Protein AF-A0A3L6L5S4-F1 (afdb_monomer)

Foldseek 3Di:
DVVVVVVVCVCQDDPPRPNVVVVVVCQQQDWFAQLDPHRPDTDGNVVDPDPVSVVRRVVVVVVVVVVVVVVVVVVVVVVVVVVVPPPDQDDQVNQQVADDPRLDQQWDFDPPDPDTGIGGHNPDDDDPDPDDDDDDDDDDDDDPPPDPPPPDPPPPPPPPPDD

Secondary structure (DSSP, 8-state):
-HHHHHHHHHHH-STT-HHHHHHHHHHHH-EESSSSSSTT--EEGGG---HHHHHHHHHHHHHHHHHHHHHHHHHHHHHHHHHHTSPPPPPHHHHHT--GGG--SSEEEE-SSSS-EEEE-TT-----------------------------S--SS-SSS--

InterPro domains:
  IPR027446 Variant surface glycoprotein C-terminal domain superfamily [SSF118251] (57-150)

Structure (mmCIF, N/CA/C/O backbone):
data_AF-A0A3L6L5S4-F1
#
_entry.id   AF-A0A3L6L5S4-F1
#
loop_
_atom_site.group_PDB
_atom_site.id
_atom_site.type_symbol
_atom_site.label_atom_id
_atom_site.label_alt_id
_atom_site.label_comp_id
_atom_site.label_asym_id
_atom_site.label_entity_id
_atom_site.label_seq_id
_atom_site.pdbx_PDB_ins_code
_atom_site.Cartn_x
_atom_site.Cartn_y
_atom_site.Cartn_z
_atom_site.occupancy
_atom_site.B_iso_or_equiv
_atom_site.auth_seq_id
_atom_site.auth_comp_id
_atom_site.auth_asym_id
_atom_site.auth_atom_id
_atom_site.pdbx_PDB_model_num
ATOM 1 N N . MET A 1 1 ? -7.993 -31.761 6.638 1.00 56.59 1 MET A N 1
ATOM 2 C CA . MET A 1 1 ? -8.719 -30.529 6.247 1.00 56.59 1 MET A CA 1
ATOM 3 C C . MET A 1 1 ? -9.655 -29.967 7.320 1.00 56.59 1 MET A C 1
ATOM 5 O O . MET A 1 1 ? -9.346 -28.897 7.819 1.00 56.59 1 MET A O 1
ATOM 9 N N . LYS A 1 2 ? -10.777 -30.606 7.708 1.00 62.16 2 LYS A N 1
ATOM 10 C CA . LYS A 1 2 ? -11.660 -30.028 8.760 1.00 62.16 2 LYS A CA 1
ATOM 11 C C . LYS A 1 2 ? -10.986 -29.948 10.139 1.00 62.16 2 LYS A C 1
ATOM 13 O O . LYS A 1 2 ? -11.218 -28.997 10.873 1.00 62.16 2 LYS A O 1
ATOM 18 N N . GLU A 1 3 ? -10.148 -30.931 10.452 1.00 68.25 3 GLU A N 1
ATOM 19 C CA . GLU A 1 3 ? -9.409 -31.019 11.718 1.00 68.25 3 GLU A CA 1
ATOM 20 C C . GLU A 1 3 ? -8.293 -29.964 11.804 1.00 68.25 3 GLU A C 1
ATOM 22 O O . GLU A 1 3 ? -8.232 -29.203 12.760 1.00 68.25 3 GLU A O 1
ATOM 27 N N . GLU A 1 4 ? -7.515 -29.803 10.729 1.00 75.88 4 GLU A N 1
ATOM 28 C CA . GLU A 1 4 ? -6.445 -28.794 10.632 1.00 75.88 4 GLU A CA 1
ATOM 29 C C . GLU A 1 4 ? -6.976 -27.356 10.734 1.00 75.88 4 GLU A C 1
ATOM 31 O O . GLU A 1 4 ? -6.389 -26.520 11.416 1.00 75.88 4 GLU A O 1
ATOM 36 N N . ALA A 1 5 ? -8.116 -27.057 10.099 1.00 77.00 5 ALA A N 1
ATOM 37 C CA . ALA A 1 5 ? -8.740 -25.739 10.209 1.00 77.00 5 ALA A CA 1
ATOM 38 C C . ALA A 1 5 ? -9.198 -25.442 11.648 1.00 77.00 5 ALA A C 1
ATOM 40 O O . ALA A 1 5 ? -9.046 -24.319 12.126 1.00 77.00 5 ALA A O 1
ATOM 41 N N . ALA A 1 6 ? -9.734 -26.444 12.353 1.00 79.81 6 ALA A N 1
ATOM 42 C CA . ALA A 1 6 ? -10.163 -26.294 13.739 1.00 79.81 6 ALA A CA 1
ATOM 43 C C . ALA A 1 6 ? -8.978 -26.029 14.678 1.00 79.81 6 ALA A C 1
ATOM 45 O O . ALA A 1 6 ? -9.106 -25.228 15.603 1.00 79.81 6 ALA A O 1
ATOM 46 N N . ASP A 1 7 ? -7.827 -26.650 14.430 1.00 78.81 7 ASP A N 1
ATOM 47 C CA . ASP A 1 7 ? -6.627 -26.441 15.241 1.00 78.81 7 ASP A CA 1
ATOM 48 C C . ASP A 1 7 ? -6.000 -25.058 15.019 1.00 78.81 7 ASP A C 1
ATOM 50 O O . ASP A 1 7 ? -5.640 -24.396 15.994 1.00 78.81 7 ASP A O 1
ATOM 54 N N . ILE A 1 8 ? -5.994 -24.550 13.781 1.00 78.81 8 ILE A N 1
ATOM 55 C CA . ILE A 1 8 ? -5.575 -23.167 13.480 1.00 78.81 8 ILE A CA 1
ATOM 56 C C . ILE A 1 8 ? -6.510 -22.152 14.156 1.00 78.81 8 ILE A C 1
ATOM 58 O O . ILE A 1 8 ? -6.061 -21.148 14.707 1.00 78.81 8 ILE A O 1
ATOM 62 N N . ILE A 1 9 ? -7.822 -22.404 14.152 1.00 81.00 9 ILE A N 1
ATOM 63 C CA . ILE A 1 9 ? -8.794 -21.511 14.796 1.00 81.00 9 ILE A CA 1
ATOM 64 C C . ILE A 1 9 ? -8.564 -21.462 16.309 1.00 81.00 9 ILE A C 1
ATOM 66 O O . ILE A 1 9 ? -8.530 -20.370 16.873 1.00 81.00 9 ILE A O 1
ATOM 70 N N . LYS A 1 10 ? -8.350 -22.607 16.971 1.00 77.50 10 LYS A N 1
ATOM 71 C CA . LYS A 1 10 ? -8.068 -22.660 18.419 1.00 77.50 10 LYS A CA 1
ATOM 72 C C . LYS A 1 10 ? -6.811 -21.877 18.803 1.00 77.50 10 LYS A C 1
ATOM 74 O O . LYS A 1 10 ? -6.725 -21.381 19.924 1.00 77.50 10 LYS A O 1
ATOM 79 N N . GLU A 1 11 ? -5.847 -21.748 17.891 1.00 77.25 11 GLU A N 1
ATOM 80 C CA . GLU A 1 11 ? -4.615 -20.989 18.112 1.00 77.25 11 GLU A CA 1
ATOM 81 C C . GLU A 1 11 ? -4.846 -19.469 18.193 1.00 77.25 11 GLU A C 1
ATOM 83 O O . GLU A 1 11 ? -4.068 -18.773 18.846 1.00 77.25 11 GLU A O 1
ATOM 88 N N . PHE A 1 12 ? -5.918 -18.949 17.592 1.00 79.31 12 PHE A N 1
ATOM 89 C CA . PHE A 1 12 ? -6.186 -17.506 17.517 1.00 79.31 12 PHE A CA 1
ATOM 90 C C . PHE A 1 12 ? -7.511 -17.073 18.152 1.00 79.31 12 PHE A C 1
ATOM 92 O O . PHE A 1 12 ? -7.661 -15.903 18.496 1.00 79.31 12 PHE A O 1
ATOM 99 N N . VAL A 1 13 ? -8.475 -17.978 18.318 1.00 77.56 13 VAL A N 1
ATOM 100 C CA . VAL A 1 13 ? -9.842 -17.655 18.739 1.00 77.56 13 VAL A CA 1
ATOM 101 C C . VAL A 1 13 ? -10.107 -18.199 20.142 1.00 77.56 13 VAL A C 1
ATOM 103 O O . VAL A 1 13 ? -10.014 -19.398 20.390 1.00 77.56 13 VAL A O 1
ATOM 106 N N . GLY A 1 14 ? -10.452 -17.294 21.059 1.00 67.88 14 GLY A N 1
ATOM 107 C CA . GLY 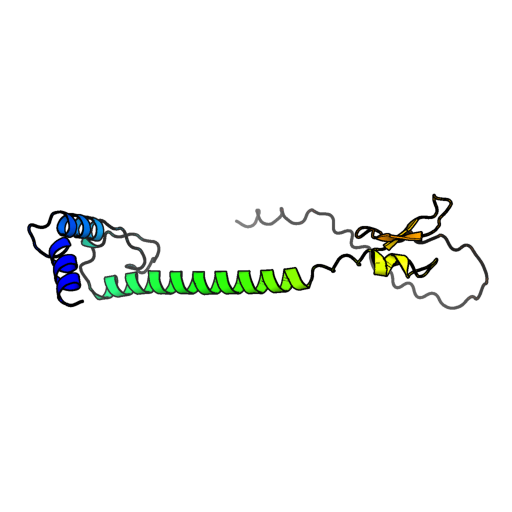A 1 14 ? -10.738 -17.569 22.469 1.00 67.88 14 GLY A CA 1
ATOM 108 C C . GLY A 1 14 ? -10.184 -16.454 23.356 1.00 67.88 14 GLY A C 1
ATOM 109 O O . GLY A 1 14 ? -9.043 -16.035 23.174 1.00 67.88 14 GLY A O 1
ATOM 110 N N . SER A 1 15 ? -10.975 -15.958 24.312 1.00 58.41 15 SER A N 1
ATOM 111 C CA . SER A 1 15 ? -10.590 -14.835 25.189 1.00 58.41 15 SER A CA 1
ATOM 112 C C . SER A 1 15 ? -9.362 -15.125 26.061 1.00 58.41 15 SER A C 1
ATOM 114 O O . SER A 1 15 ? -8.699 -14.194 26.506 1.00 58.41 15 SER A O 1
ATOM 116 N N . GLU A 1 16 ? -9.042 -16.402 26.276 1.00 67.19 16 GLU A N 1
ATOM 117 C CA . GLU A 1 16 ? -7.884 -16.851 27.056 1.00 67.19 16 GLU A CA 1
ATOM 118 C C . GLU A 1 16 ? -6.649 -17.169 26.196 1.00 67.19 16 GLU A C 1
ATOM 120 O O . GLU A 1 16 ? -5.577 -17.429 26.742 1.00 67.19 16 GLU A O 1
ATOM 125 N N . ASN A 1 17 ? -6.748 -17.136 24.857 1.00 79.69 17 ASN A N 1
ATOM 126 C CA . ASN A 1 17 ? -5.603 -17.452 24.007 1.00 79.69 17 ASN A CA 1
ATOM 127 C C . ASN A 1 17 ? -4.659 -16.235 23.875 1.00 79.69 17 ASN A C 1
ATOM 129 O O . ASN A 1 17 ? -5.038 -15.204 23.299 1.00 79.69 17 ASN A O 1
ATOM 133 N N . PRO A 1 18 ? -3.398 -16.339 24.336 1.00 81.38 18 PRO A N 1
ATOM 134 C CA . PRO A 1 18 ? -2.466 -15.217 24.337 1.00 81.38 18 PRO A CA 1
ATOM 135 C C . PRO A 1 18 ? -2.076 -14.747 22.931 1.00 81.38 18 PRO A C 1
ATOM 137 O O . PRO A 1 18 ? -1.716 -13.582 22.777 1.00 81.38 18 PRO A O 1
ATOM 140 N N . LYS A 1 19 ? -2.128 -15.605 21.902 1.00 85.44 19 LYS A N 1
ATOM 141 C CA . LYS A 1 19 ? -1.798 -15.213 20.520 1.00 85.44 19 LYS A CA 1
ATOM 142 C C . LYS A 1 19 ? -2.905 -14.360 19.910 1.00 85.44 19 LYS A C 1
ATOM 144 O O . LYS A 1 19 ? -2.617 -13.281 19.396 1.00 85.44 19 LYS A O 1
ATOM 149 N N . GLY A 1 20 ? -4.156 -14.800 20.042 1.00 84.44 20 GLY A N 1
ATOM 150 C CA . GLY A 1 20 ? -5.333 -14.048 19.602 1.00 84.44 20 GLY A CA 1
ATOM 151 C C . GLY A 1 20 ? -5.455 -12.693 20.292 1.00 84.44 20 GLY A C 1
ATOM 152 O O . GLY A 1 20 ? -5.590 -11.667 19.629 1.00 84.44 20 GLY A O 1
ATOM 153 N N . SER A 1 21 ? -5.312 -12.677 21.620 1.00 85.38 21 SER A N 1
ATOM 154 C CA . SER A 1 21 ? -5.349 -11.443 22.414 1.00 85.38 21 SER A CA 1
ATOM 155 C C . SER A 1 21 ? -4.246 -10.458 22.001 1.00 85.38 21 SER A C 1
ATOM 157 O O . SER A 1 21 ? -4.535 -9.304 21.690 1.00 85.38 21 SER A O 1
ATOM 159 N N . LYS A 1 22 ? -2.990 -10.914 21.868 1.00 88.94 22 LYS A N 1
ATOM 160 C CA . LYS A 1 22 ? -1.886 -10.065 21.379 1.00 88.94 22 LYS A CA 1
ATOM 161 C C . LYS A 1 22 ? -2.135 -9.525 19.971 1.00 88.94 22 LYS A C 1
ATOM 163 O O . LYS A 1 22 ? -1.861 -8.352 19.713 1.00 88.94 22 LYS A O 1
ATOM 168 N N . ALA A 1 23 ? -2.644 -10.359 19.064 1.00 89.25 23 ALA A N 1
ATOM 169 C CA . ALA A 1 23 ? -2.992 -9.929 17.714 1.00 89.25 23 ALA A CA 1
ATOM 170 C C . ALA A 1 23 ? -4.084 -8.848 17.744 1.00 89.25 23 ALA A C 1
ATOM 172 O O . ALA A 1 23 ? -3.952 -7.827 17.075 1.00 89.25 23 ALA A O 1
ATOM 173 N N . TRP A 1 24 ? -5.112 -9.019 18.578 1.00 89.38 24 TRP A N 1
ATOM 174 C CA . TRP A 1 24 ? -6.182 -8.038 18.741 1.00 89.38 24 TRP A CA 1
ATOM 175 C C . TRP A 1 24 ? -5.696 -6.708 19.327 1.00 89.38 24 TRP A C 1
ATOM 177 O O . TRP A 1 24 ? -6.048 -5.649 18.808 1.00 89.38 24 TRP A O 1
ATOM 187 N N . GLU A 1 25 ? -4.848 -6.733 20.359 1.00 91.69 25 GLU A N 1
ATOM 188 C CA . GLU A 1 25 ? -4.233 -5.512 20.901 1.00 91.69 25 GLU A CA 1
ATOM 189 C C . GLU A 1 25 ? -3.379 -4.790 19.852 1.00 91.69 25 GLU A C 1
ATOM 191 O O . GLU A 1 25 ? -3.441 -3.566 19.732 1.00 91.69 25 GLU A O 1
ATOM 196 N N . THR A 1 26 ? -2.644 -5.548 19.034 1.00 93.81 26 THR A N 1
ATOM 197 C CA . THR A 1 26 ? -1.836 -4.996 17.937 1.00 93.81 26 THR A CA 1
ATOM 198 C C . THR A 1 26 ? -2.719 -4.331 16.882 1.00 93.81 26 THR A C 1
ATOM 200 O O . THR A 1 26 ? -2.434 -3.212 16.456 1.00 93.81 26 THR A O 1
ATOM 203 N N . ILE A 1 27 ? -3.822 -4.980 16.492 1.00 93.25 27 ILE A N 1
ATOM 204 C CA . ILE A 1 27 ? -4.800 -4.414 15.554 1.00 93.25 27 ILE A CA 1
ATOM 205 C C . ILE A 1 27 ? -5.362 -3.112 16.125 1.00 93.25 27 ILE A C 1
ATOM 207 O O . ILE A 1 27 ? -5.286 -2.080 15.472 1.00 93.25 27 ILE A O 1
ATOM 211 N N . LYS A 1 28 ? -5.843 -3.110 17.370 1.00 93.50 28 LYS A N 1
ATOM 212 C CA . LYS A 1 28 ? -6.402 -1.912 18.015 1.00 93.50 28 LYS A CA 1
ATOM 213 C C . LYS A 1 28 ? -5.434 -0.725 18.047 1.00 93.50 28 LYS A C 1
ATOM 215 O O . LYS A 1 28 ? -5.855 0.400 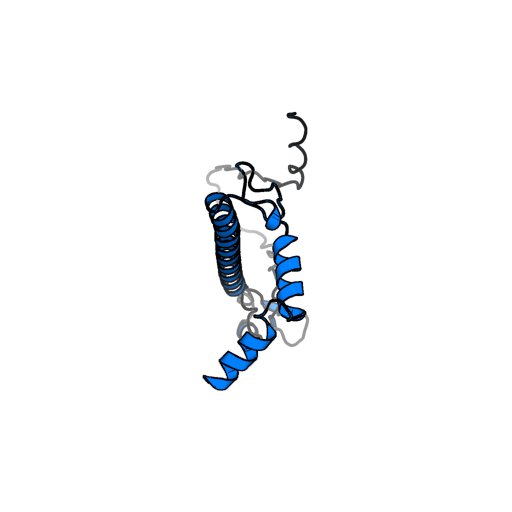17.790 1.00 93.50 28 LYS A O 1
ATOM 220 N N . ALA A 1 29 ? -4.161 -0.974 18.349 1.00 95.88 29 ALA A N 1
ATOM 221 C CA . ALA A 1 29 ? -3.124 0.057 18.422 1.00 95.88 29 ALA A CA 1
ATOM 222 C C . ALA A 1 29 ? -2.571 0.483 17.047 1.00 95.88 29 ALA A C 1
ATOM 224 O O . ALA A 1 29 ? -1.770 1.415 16.961 1.00 95.88 29 ALA A O 1
ATOM 225 N N . THR A 1 30 ? -2.964 -0.192 15.963 1.00 96.31 30 THR A N 1
ATOM 226 C CA . THR A 1 30 ? -2.475 0.127 14.619 1.00 96.31 30 THR A CA 1
ATOM 227 C C . THR A 1 30 ? -3.020 1.477 14.172 1.00 96.31 30 THR A C 1
ATOM 229 O O . THR A 1 30 ? -4.229 1.712 14.182 1.00 96.31 30 THR A O 1
ATOM 232 N N . LYS A 1 31 ? -2.114 2.357 13.742 1.00 96.19 31 LYS A N 1
ATOM 233 C CA . LYS A 1 31 ? -2.448 3.650 13.149 1.00 96.19 31 LYS A CA 1
ATOM 234 C C . LYS A 1 31 ? -2.762 3.482 11.671 1.00 96.19 31 LYS A C 1
ATOM 236 O O . LYS A 1 31 ? -1.952 2.943 10.919 1.00 96.19 31 LYS A O 1
ATOM 241 N N . VAL A 1 32 ? -3.932 3.958 11.265 1.00 95.81 32 VAL A N 1
ATOM 242 C CA . VAL A 1 32 ? -4.419 3.903 9.888 1.00 95.81 32 VAL A CA 1
ATOM 243 C C . VAL A 1 32 ? -4.696 5.297 9.343 1.00 95.81 32 VAL A C 1
ATOM 245 O O . VAL A 1 32 ? -5.039 6.220 10.083 1.00 95.81 32 VAL A O 1
ATOM 248 N N . LYS A 1 33 ? -4.541 5.425 8.028 1.00 96.12 33 LYS A N 1
ATOM 249 C CA . LYS A 1 33 ? -4.835 6.617 7.226 1.00 96.12 33 LYS A CA 1
ATOM 250 C C . LYS A 1 33 ? -6.175 6.475 6.501 1.00 96.12 33 LYS A C 1
ATOM 252 O O . LYS A 1 33 ? -6.766 5.397 6.477 1.00 96.12 33 LYS A O 1
ATOM 257 N N . GLY A 1 34 ? -6.662 7.563 5.907 1.00 93.56 34 GLY A N 1
ATOM 258 C CA . GLY A 1 34 ? -7.881 7.558 5.085 1.00 93.56 34 GLY A CA 1
ATOM 259 C C . GLY A 1 34 ? -9.200 7.619 5.865 1.00 93.56 34 GLY A C 1
ATOM 260 O O . GLY A 1 34 ? -10.266 7.438 5.286 1.00 93.56 34 GLY A O 1
ATOM 261 N N . THR A 1 35 ? -9.157 7.889 7.173 1.00 91.75 35 THR A N 1
ATOM 262 C CA . THR A 1 35 ? -10.355 7.980 8.033 1.00 91.75 35 THR A CA 1
ATOM 263 C C . THR A 1 35 ? -10.985 9.372 8.076 1.00 91.75 35 THR A C 1
ATOM 265 O O . THR A 1 35 ? -12.072 9.546 8.625 1.00 91.75 35 THR A O 1
ATOM 268 N N . GLU A 1 36 ? -10.276 10.379 7.571 1.00 90.12 36 GLU A N 1
ATOM 269 C CA . GLU A 1 36 ? -10.641 11.794 7.635 1.00 90.12 36 GLU A CA 1
ATOM 270 C C . GLU A 1 36 ? -10.537 12.436 6.246 1.00 90.12 36 GLU A C 1
ATOM 272 O O . GLU A 1 36 ? -9.898 11.893 5.346 1.00 90.12 36 GLU A O 1
ATOM 277 N N . ALA A 1 37 ? -11.126 13.626 6.086 1.00 86.19 37 ALA A N 1
ATOM 278 C CA . ALA A 1 37 ? -11.069 14.386 4.833 1.00 86.19 37 ALA A CA 1
ATOM 279 C C . ALA A 1 37 ? -9.629 14.686 4.382 1.00 86.19 37 ALA A C 1
ATOM 281 O O . ALA A 1 37 ? -9.354 14.757 3.187 1.00 86.19 37 ALA A O 1
ATOM 282 N N . LYS A 1 38 ? -8.705 14.835 5.342 1.00 89.31 38 LYS A N 1
ATOM 283 C CA . LYS A 1 38 ? -7.267 14.813 5.083 1.00 89.31 38 LYS A CA 1
ATOM 284 C C . LYS A 1 38 ? -6.779 13.361 5.207 1.00 89.31 38 LYS A C 1
ATOM 286 O O . LYS A 1 38 ? -6.619 12.884 6.331 1.00 89.31 38 LYS A O 1
ATOM 291 N N . PRO A 1 39 ? -6.520 12.658 4.091 1.00 85.31 39 PRO A N 1
ATOM 292 C CA . PRO A 1 39 ? -6.275 11.217 4.115 1.00 85.31 39 PRO A CA 1
ATOM 293 C C . PRO A 1 39 ? -4.967 10.837 4.818 1.00 85.31 39 PRO A C 1
ATOM 295 O O . PRO A 1 39 ? -4.866 9.739 5.345 1.00 85.31 39 PRO A O 1
ATOM 298 N N . GLU A 1 40 ? -3.993 11.747 4.893 1.00 90.44 40 GLU A N 1
ATOM 299 C CA . GLU A 1 40 ? -2.709 11.514 5.570 1.00 90.44 40 GLU A CA 1
ATOM 300 C C . GLU A 1 40 ? -2.787 11.539 7.101 1.00 90.44 40 GLU A C 1
ATOM 302 O O . GLU A 1 40 ? -1.823 11.169 7.770 1.00 90.44 40 GLU A O 1
ATOM 307 N N . THR A 1 41 ? -3.904 11.997 7.671 1.00 92.94 41 THR A N 1
ATOM 308 C CA . THR A 1 41 ? -4.092 12.008 9.121 1.00 92.94 41 THR A CA 1
ATOM 309 C C . THR A 1 41 ? -4.235 10.582 9.640 1.00 92.94 41 THR A C 1
ATOM 311 O O . THR A 1 41 ? -5.094 9.829 9.188 1.00 92.94 41 THR A O 1
ATOM 314 N N . GLU A 1 42 ? -3.407 10.239 10.624 1.00 94.31 42 GLU A N 1
ATOM 315 C CA . GLU A 1 42 ? -3.406 8.925 11.257 1.00 94.31 42 GLU A CA 1
ATOM 316 C C . GLU A 1 42 ? -4.331 8.875 12.475 1.00 94.31 42 GLU A C 1
ATOM 318 O O . GLU A 1 42 ? -4.358 9.800 13.293 1.00 94.31 42 GLU A O 1
ATOM 323 N N . LYS A 1 43 ? -5.048 7.759 12.620 1.00 94.44 43 LYS A N 1
ATOM 324 C CA . LYS A 1 43 ? -5.824 7.411 1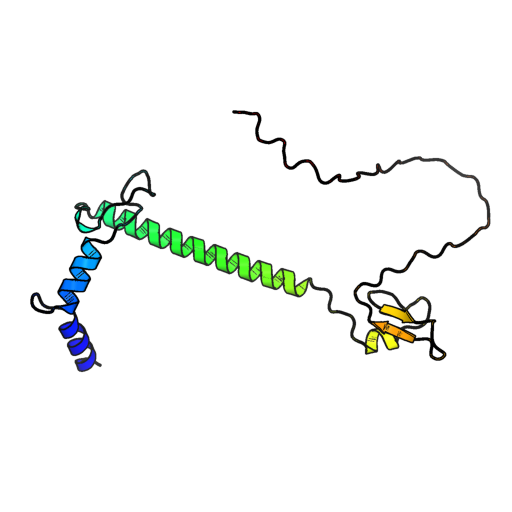3.816 1.00 94.44 43 LYS A CA 1
ATOM 325 C C . LYS A 1 43 ? -5.609 5.956 14.193 1.00 94.44 43 LYS A C 1
ATOM 327 O O . LYS A 1 43 ? -5.486 5.110 13.312 1.00 94.44 43 LYS A O 1
ATOM 332 N N . GLU A 1 44 ? -5.573 5.661 15.488 1.00 95.75 44 GLU A N 1
ATOM 333 C CA . GLU A 1 44 ? -5.549 4.273 15.948 1.00 95.75 44 GLU A CA 1
ATOM 334 C C . GLU A 1 44 ? -6.893 3.603 15.652 1.00 95.75 44 GLU A C 1
ATOM 336 O O . GLU A 1 44 ? -7.948 4.220 15.814 1.00 95.75 44 GLU A O 1
ATOM 341 N N . LEU A 1 45 ? -6.868 2.335 15.236 1.00 94.69 45 LEU A N 1
ATOM 342 C CA . LEU A 1 45 ? -8.084 1.582 14.918 1.00 94.69 45 LEU A CA 1
ATOM 343 C C . LEU A 1 45 ? -9.069 1.546 16.094 1.00 94.69 45 LEU A C 1
ATOM 345 O O . LEU A 1 45 ? -10.277 1.615 15.877 1.00 94.69 45 LEU A O 1
ATOM 349 N N . LYS A 1 46 ? -8.566 1.508 17.335 1.00 95.06 46 LYS A N 1
ATOM 350 C CA . LYS A 1 46 ? -9.396 1.541 18.550 1.00 95.06 46 LYS A CA 1
ATOM 351 C C . LYS A 1 46 ? -10.208 2.833 18.715 1.00 95.06 46 LYS A C 1
ATOM 353 O O . LYS A 1 46 ? -11.246 2.802 19.367 1.00 95.06 46 LYS A O 1
ATOM 358 N N . ASP A 1 47 ? -9.749 3.944 18.135 1.00 94.88 47 ASP A N 1
ATOM 359 C CA . ASP A 1 47 ? -10.377 5.264 18.272 1.00 94.88 47 ASP A CA 1
ATOM 360 C C . ASP A 1 47 ? -11.419 5.528 17.166 1.00 94.88 47 ASP A C 1
ATOM 362 O O . ASP A 1 47 ? -12.090 6.565 17.153 1.00 94.88 47 ASP A O 1
ATOM 366 N N . ILE A 1 48 ? -11.568 4.603 16.211 1.00 93.56 48 ILE A N 1
ATOM 367 C CA . ILE A 1 48 ? -12.513 4.719 15.100 1.00 93.56 48 ILE A CA 1
ATOM 368 C C . ILE A 1 48 ? -13.808 4.000 15.467 1.00 93.56 48 ILE A C 1
ATOM 370 O O . ILE A 1 48 ? -13.921 2.781 15.392 1.00 93.56 48 ILE A O 1
ATOM 374 N N . THR A 1 49 ? -14.825 4.781 15.810 1.00 93.12 49 THR A N 1
ATOM 375 C CA . THR A 1 49 ? -16.120 4.263 16.281 1.00 93.12 49 THR A CA 1
ATOM 376 C C . THR A 1 49 ? -17.182 4.148 15.184 1.00 93.12 49 THR A C 1
ATOM 378 O O . THR A 1 49 ? -18.255 3.596 15.418 1.00 93.12 49 THR A O 1
ATOM 381 N N . HIS A 1 50 ? -16.909 4.655 13.977 1.00 93.94 50 HIS A N 1
ATOM 382 C CA . HIS A 1 50 ? -17.860 4.663 12.864 1.00 93.94 50 HIS A CA 1
ATOM 383 C C . HIS A 1 50 ? -17.422 3.721 11.740 1.00 93.94 50 HIS A C 1
ATOM 385 O O . HIS A 1 50 ? -16.388 3.946 11.110 1.00 93.94 50 HIS A O 1
ATOM 391 N N . ASN A 1 51 ? -18.267 2.742 11.404 1.00 93.56 51 ASN A N 1
ATOM 392 C CA . ASN A 1 51 ? -18.005 1.776 10.328 1.00 93.56 51 ASN A CA 1
ATOM 393 C C . ASN A 1 51 ? -17.678 2.441 8.985 1.00 93.56 51 ASN A C 1
ATOM 395 O O . ASN A 1 51 ? -16.772 1.996 8.289 1.00 93.56 51 ASN A O 1
ATOM 399 N N . ALA A 1 52 ? -18.351 3.545 8.642 1.00 94.75 52 ALA A N 1
ATOM 400 C CA . ALA A 1 52 ? -18.060 4.287 7.414 1.00 94.75 52 ALA A CA 1
ATOM 401 C C . ALA A 1 52 ? -16.596 4.762 7.349 1.00 94.75 52 ALA A C 1
ATOM 403 O O . ALA A 1 52 ? -15.978 4.687 6.294 1.00 94.75 52 ALA A O 1
ATOM 404 N N . LYS A 1 53 ? -16.009 5.180 8.480 1.00 94.50 53 LYS A N 1
ATOM 405 C CA . LYS A 1 53 ? -14.599 5.595 8.543 1.00 94.50 53 LYS A CA 1
ATOM 406 C C . LYS A 1 53 ? -13.637 4.414 8.405 1.00 94.50 53 LYS A C 1
ATOM 408 O O . LYS A 1 53 ? -12.587 4.576 7.791 1.00 94.50 53 LYS A O 1
ATOM 413 N N . LEU A 1 54 ? -14.001 3.239 8.926 1.00 94.75 54 LEU A N 1
ATOM 414 C CA . LEU A 1 54 ? -13.232 2.003 8.723 1.00 94.75 54 LEU A CA 1
ATOM 415 C C . LEU A 1 54 ? -13.232 1.587 7.247 1.00 94.75 54 LEU A C 1
ATOM 417 O O . LEU A 1 54 ? -12.183 1.249 6.707 1.00 94.75 54 LEU A O 1
ATOM 421 N N . VAL A 1 55 ? -14.387 1.670 6.580 1.00 95.31 55 VAL A N 1
ATOM 422 C CA . VAL A 1 55 ? -14.502 1.400 5.138 1.00 95.31 55 VAL A CA 1
ATOM 423 C C . VAL 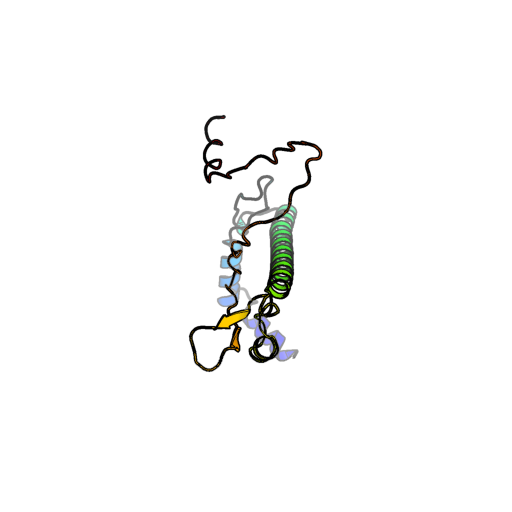A 1 55 ? -13.679 2.404 4.327 1.00 95.31 55 VAL A C 1
ATOM 425 O O . VAL A 1 55 ? -12.960 2.000 3.417 1.00 95.31 55 VAL A O 1
ATOM 428 N N . SER A 1 56 ? -13.710 3.694 4.675 1.00 94.94 56 SER A N 1
ATOM 429 C CA . SER A 1 56 ? -12.864 4.703 4.021 1.00 94.94 56 SER A CA 1
ATOM 430 C C . SER A 1 56 ? -11.371 4.412 4.182 1.00 94.94 56 SER A C 1
ATOM 432 O O . SER A 1 56 ? -10.632 4.483 3.200 1.00 94.94 56 SER A O 1
ATOM 434 N N . ALA A 1 57 ? -10.929 4.021 5.382 1.00 95.25 57 ALA A N 1
ATOM 435 C CA . ALA A 1 57 ? -9.545 3.616 5.619 1.00 95.25 57 ALA A CA 1
ATOM 436 C C . ALA A 1 57 ? -9.164 2.393 4.777 1.00 95.25 57 ALA A C 1
ATOM 438 O O . ALA A 1 57 ? -8.128 2.396 4.116 1.00 95.25 57 ALA A O 1
ATOM 439 N N . LEU A 1 58 ? -10.022 1.370 4.739 1.00 95.69 58 LEU A N 1
ATOM 440 C CA . LEU A 1 58 ? -9.801 0.179 3.921 1.00 95.69 58 LEU A CA 1
ATOM 441 C C . LEU A 1 58 ? -9.635 0.542 2.437 1.00 95.69 58 LEU A C 1
ATOM 443 O O . LEU A 1 58 ? -8.648 0.148 1.817 1.00 95.69 58 LEU A O 1
ATOM 447 N N . ASN A 1 59 ? -10.547 1.349 1.893 1.00 95.75 59 ASN A N 1
ATOM 448 C CA . ASN A 1 59 ? -10.489 1.795 0.502 1.00 95.75 59 ASN A CA 1
ATOM 449 C C . ASN A 1 59 ? -9.227 2.616 0.204 1.00 95.75 59 ASN A C 1
ATOM 451 O O . ASN A 1 59 ? -8.645 2.465 -0.867 1.00 95.75 59 ASN A O 1
ATOM 455 N N . TYR A 1 60 ? -8.758 3.443 1.145 1.00 96.00 60 TYR A N 1
ATOM 456 C CA . TYR A 1 60 ? -7.495 4.173 0.993 1.00 96.00 60 TYR A CA 1
ATOM 457 C C . TYR A 1 60 ? -6.313 3.220 0.756 1.00 96.00 60 TYR A C 1
ATOM 459 O O . TYR A 1 60 ? -5.519 3.439 -0.161 1.00 96.00 60 TYR A O 1
ATOM 467 N N . TYR A 1 61 ? -6.207 2.135 1.532 1.00 96.25 61 TYR A N 1
ATOM 468 C CA . TYR A 1 61 ? -5.128 1.159 1.354 1.00 96.25 61 TYR A CA 1
ATOM 469 C C . TYR A 1 61 ? -5.294 0.298 0.100 1.00 96.25 61 TYR A C 1
ATOM 471 O O . TYR A 1 61 ? -4.289 0.035 -0.560 1.00 96.25 61 TYR A O 1
ATOM 479 N N . ILE A 1 62 ? -6.523 -0.095 -0.254 1.00 97.19 62 ILE A N 1
ATOM 480 C CA . ILE A 1 62 ? -6.808 -0.825 -1.502 1.00 97.19 62 ILE A CA 1
ATOM 481 C C . ILE A 1 62 ? -6.366 0.011 -2.706 1.00 97.19 62 ILE A C 1
ATOM 483 O O . ILE A 1 62 ? -5.525 -0.437 -3.480 1.00 97.19 62 ILE A O 1
ATOM 487 N N . ASN A 1 63 ? -6.819 1.263 -2.799 1.00 96.12 63 ASN A N 1
ATOM 488 C CA . ASN A 1 63 ? -6.480 2.148 -3.914 1.00 96.12 63 ASN A CA 1
ATOM 489 C C . ASN A 1 63 ? -4.968 2.413 -4.008 1.00 96.12 63 ASN A C 1
ATOM 491 O O . ASN A 1 63 ? -4.405 2.479 -5.101 1.00 96.12 63 ASN A O 1
ATOM 495 N N . ASN A 1 64 ? -4.284 2.557 -2.867 1.00 95.25 64 ASN A N 1
ATOM 496 C CA . ASN A 1 64 ? -2.832 2.733 -2.841 1.00 95.25 64 ASN A CA 1
ATOM 497 C C . ASN A 1 64 ? -2.095 1.467 -3.310 1.00 95.25 64 ASN A C 1
ATOM 499 O O . ASN A 1 64 ? -1.111 1.558 -4.041 1.00 95.25 64 ASN A O 1
ATOM 503 N N . ALA A 1 65 ? -2.563 0.283 -2.908 1.00 96.94 65 ALA A N 1
ATOM 504 C CA . ALA A 1 65 ? -2.006 -0.981 -3.375 1.00 96.94 65 ALA A CA 1
ATOM 505 C C . ALA A 1 65 ? -2.207 -1.151 -4.889 1.00 96.94 65 ALA A C 1
ATOM 507 O O . ALA A 1 65 ? -1.245 -1.451 -5.594 1.00 96.94 65 ALA A O 1
ATOM 508 N N . GLU A 1 66 ? -3.410 -0.878 -5.396 1.00 96.94 66 GLU A N 1
ATOM 509 C CA . GLU A 1 66 ? -3.718 -0.907 -6.831 1.00 96.94 66 GLU A CA 1
ATOM 510 C C . GLU A 1 66 ? -2.853 0.080 -7.623 1.00 96.94 66 GLU A C 1
ATOM 512 O O . GLU A 1 66 ? -2.255 -0.293 -8.630 1.00 96.94 66 GLU A O 1
ATOM 517 N N . SER A 1 67 ? -2.697 1.312 -7.128 1.00 96.12 67 SER A N 1
ATOM 518 C CA . SER A 1 67 ? -1.848 2.328 -7.766 1.00 96.12 67 SER A CA 1
ATOM 519 C C . SER A 1 67 ? -0.387 1.875 -7.851 1.00 96.12 67 SER A C 1
ATOM 521 O O . SER A 1 67 ? 0.259 2.028 -8.887 1.00 96.12 67 SER A O 1
ATOM 523 N N . LYS A 1 68 ? 0.139 1.259 -6.783 1.00 96.50 68 LYS A N 1
ATOM 524 C CA . LYS A 1 68 ? 1.505 0.711 -6.767 1.00 96.50 68 LYS A CA 1
ATOM 525 C C . LYS A 1 68 ? 1.680 -0.458 -7.732 1.00 96.50 68 LYS A C 1
ATOM 527 O O . LYS A 1 68 ? 2.747 -0.580 -8.332 1.00 96.50 68 LYS A O 1
ATOM 532 N N . LEU A 1 69 ? 0.664 -1.309 -7.879 1.00 96.94 69 LEU A N 1
ATOM 533 C CA . LEU A 1 69 ? 0.686 -2.401 -8.854 1.00 96.94 69 LEU A CA 1
ATOM 534 C C . LEU A 1 69 ? 0.744 -1.851 -10.281 1.00 96.94 69 LEU A C 1
ATOM 536 O O . LEU A 1 69 ? 1.629 -2.244 -11.038 1.00 96.94 69 LEU A O 1
ATOM 540 N N . GLN A 1 70 ? -0.105 -0.878 -10.615 1.00 96.88 70 GLN A N 1
ATOM 541 C CA . GLN A 1 70 ? -0.093 -0.227 -11.930 1.00 96.88 70 GLN A CA 1
ATOM 542 C C . GLN A 1 70 ? 1.255 0.451 -12.223 1.00 96.88 70 GLN A C 1
ATOM 544 O O . GLN A 1 70 ? 1.796 0.325 -13.322 1.00 96.88 70 GLN A O 1
ATOM 549 N N . GLU A 1 71 ? 1.845 1.136 -11.237 1.00 96.62 71 GLU A N 1
ATOM 550 C CA . GLU A 1 71 ? 3.165 1.755 -11.389 1.00 96.62 71 GLU A CA 1
ATOM 551 C C . GLU A 1 71 ? 4.263 0.706 -11.642 1.00 96.62 71 GLU A C 1
ATOM 553 O O . GLU A 1 71 ? 5.144 0.909 -12.483 1.00 96.62 71 GLU A O 1
ATOM 558 N N . ALA A 1 72 ? 4.216 -0.429 -10.940 1.00 96.06 72 ALA A N 1
ATOM 559 C CA . ALA A 1 72 ? 5.160 -1.525 -11.131 1.00 96.06 72 ALA A CA 1
ATOM 560 C C . ALA A 1 72 ? 5.027 -2.162 -12.525 1.00 96.06 72 ALA A C 1
ATOM 562 O O . ALA A 1 72 ? 6.040 -2.407 -13.185 1.00 96.06 72 ALA A O 1
ATOM 563 N N . GLU A 1 73 ? 3.800 -2.374 -13.003 1.00 95.94 73 GLU A N 1
ATOM 564 C CA . GLU A 1 73 ? 3.527 -2.878 -14.353 1.00 95.94 73 GLU A CA 1
ATOM 565 C C . GLU A 1 73 ? 4.039 -1.917 -15.431 1.00 95.94 73 GLU A C 1
ATOM 567 O O . GLU A 1 73 ? 4.724 -2.343 -16.365 1.00 95.94 73 GLU A O 1
ATOM 572 N N . ALA A 1 74 ? 3.795 -0.614 -15.271 1.00 95.75 74 ALA A N 1
ATOM 573 C CA . ALA A 1 74 ? 4.288 0.409 -16.188 1.00 95.75 74 ALA A CA 1
ATOM 574 C C . ALA A 1 74 ? 5.825 0.447 -16.232 1.00 95.75 74 ALA A C 1
ATOM 576 O O . ALA A 1 74 ? 6.418 0.494 -17.313 1.00 95.75 74 ALA A O 1
ATOM 577 N N . LYS A 1 75 ? 6.491 0.362 -15.072 1.00 95.44 75 LYS A N 1
ATOM 578 C CA . LYS A 1 75 ? 7.959 0.278 -14.983 1.00 95.44 75 LYS A CA 1
ATOM 579 C C . LYS A 1 75 ? 8.503 -0.973 -15.665 1.00 95.44 75 LYS A C 1
ATOM 581 O O . LYS A 1 75 ? 9.512 -0.898 -16.364 1.00 95.44 75 LYS A O 1
ATOM 586 N N . LEU A 1 76 ? 7.833 -2.110 -15.499 1.00 93.81 76 LEU A N 1
ATOM 587 C CA . LEU A 1 76 ? 8.217 -3.366 -16.135 1.00 93.81 76 LEU A CA 1
ATOM 588 C C . LEU A 1 76 ? 8.052 -3.303 -17.659 1.00 93.81 76 LEU A C 1
ATOM 590 O O . LEU A 1 76 ? 8.938 -3.755 -18.387 1.00 93.81 76 LEU A O 1
ATOM 594 N N . ALA A 1 77 ? 6.966 -2.709 -18.155 1.00 92.81 77 ALA A N 1
ATOM 595 C CA . ALA A 1 77 ? 6.771 -2.474 -19.583 1.00 92.81 77 ALA A CA 1
ATOM 596 C C . ALA A 1 77 ? 7.855 -1.541 -20.151 1.00 92.81 77 ALA A C 1
ATOM 598 O O . ALA A 1 77 ? 8.489 -1.868 -21.155 1.00 92.81 77 ALA A O 1
ATOM 599 N N . ALA A 1 78 ? 8.140 -0.429 -19.467 1.00 90.38 78 ALA A N 1
ATOM 600 C CA . ALA A 1 78 ? 9.195 0.501 -19.861 1.00 90.38 78 ALA A CA 1
ATOM 601 C C . ALA A 1 78 ? 10.572 -0.186 -19.914 1.00 90.38 78 ALA A C 1
ATOM 603 O O . ALA A 1 78 ? 11.282 -0.053 -20.911 1.00 90.38 78 ALA A O 1
ATOM 604 N N . ALA A 1 79 ? 10.920 -0.990 -18.905 1.00 88.75 79 ALA A N 1
ATOM 605 C CA . ALA A 1 79 ? 12.176 -1.737 -18.872 1.00 88.75 79 ALA A CA 1
ATOM 606 C C . ALA A 1 79 ? 12.306 -2.730 -20.040 1.00 88.75 79 ALA A C 1
ATOM 608 O O . ALA A 1 79 ? 13.370 -2.814 -20.652 1.00 88.75 79 ALA A O 1
ATOM 609 N N . LYS A 1 80 ? 11.224 -3.431 -20.407 1.00 87.69 80 LYS A N 1
ATOM 610 C CA . LYS A 1 80 ? 11.210 -4.327 -21.577 1.00 87.69 80 LYS A CA 1
ATOM 611 C C . LYS A 1 80 ? 11.452 -3.569 -22.882 1.00 87.69 80 LYS A C 1
ATOM 613 O O . LYS A 1 80 ? 12.302 -3.973 -23.668 1.00 87.69 80 LYS A O 1
ATOM 618 N N . THR A 1 81 ? 10.778 -2.434 -23.078 1.00 82.06 81 THR A N 1
ATOM 619 C CA . THR A 1 81 ? 10.986 -1.609 -24.282 1.00 82.06 81 THR A CA 1
ATOM 620 C C . THR A 1 81 ? 12.381 -0.984 -24.345 1.00 82.06 81 THR A C 1
ATOM 622 O O . THR A 1 81 ? 12.922 -0.795 -25.431 1.00 82.06 81 THR A O 1
ATOM 625 N N . ALA A 1 82 ? 12.989 -0.666 -23.198 1.00 76.19 82 ALA A N 1
ATOM 626 C CA . ALA A 1 82 ? 14.361 -0.177 -23.139 1.00 76.19 82 ALA A CA 1
ATOM 627 C C . ALA A 1 82 ? 15.371 -1.286 -23.477 1.00 76.19 82 ALA A C 1
ATOM 629 O O . ALA A 1 82 ? 16.336 -1.020 -24.187 1.00 76.19 82 ALA A O 1
ATOM 630 N N . ALA A 1 83 ? 15.123 -2.523 -23.036 1.00 70.88 83 ALA A N 1
ATOM 631 C CA . ALA A 1 83 ? 15.960 -3.679 -23.354 1.00 70.88 83 ALA A CA 1
ATOM 632 C C . ALA A 1 83 ? 15.925 -4.050 -24.849 1.00 70.88 83 ALA A C 1
ATOM 634 O O . ALA A 1 83 ? 16.966 -4.378 -25.408 1.00 70.88 83 ALA A O 1
ATOM 635 N N . GLU A 1 84 ? 14.774 -3.931 -25.521 1.00 62.78 84 GLU A N 1
ATOM 636 C CA . GLU A 1 84 ? 14.675 -4.117 -26.984 1.00 62.78 84 GLU A CA 1
ATOM 637 C C . GLU A 1 84 ? 15.384 -3.020 -27.790 1.00 62.78 84 GLU A C 1
ATOM 639 O O . GLU A 1 84 ? 15.779 -3.246 -28.932 1.00 62.78 84 GLU A O 1
ATOM 644 N N . LYS A 1 85 ? 15.556 -1.826 -27.212 1.00 59.44 85 LYS A N 1
ATOM 645 C CA . LYS A 1 85 ? 16.222 -0.691 -27.866 1.00 59.44 85 LYS A CA 1
ATOM 646 C C . LYS A 1 85 ? 17.730 -0.653 -27.655 1.00 59.44 85 LYS A C 1
ATOM 648 O O . LYS A 1 85 ? 18.375 0.214 -28.241 1.00 59.44 85 LYS A O 1
ATOM 653 N N . VAL A 1 86 ? 18.301 -1.553 -26.850 1.00 55.38 86 VAL A N 1
ATOM 654 C CA . VAL A 1 86 ? 19.758 -1.706 -26.789 1.00 55.38 86 VAL A CA 1
ATOM 655 C C . VAL A 1 86 ? 20.198 -2.296 -28.130 1.00 55.38 86 VAL A C 1
ATOM 657 O O . VAL A 1 86 ? 19.800 -3.421 -28.442 1.00 55.38 86 VAL A O 1
ATOM 660 N N . PRO A 1 87 ? 20.991 -1.574 -28.946 1.00 53.19 87 PRO A N 1
ATOM 661 C CA . PRO A 1 87 ? 21.542 -2.147 -30.162 1.00 53.19 87 PRO A CA 1
ATOM 662 C C . PRO A 1 87 ? 22.301 -3.409 -29.766 1.00 53.19 87 PRO A C 1
ATOM 664 O O . PRO A 1 87 ? 23.203 -3.358 -28.929 1.00 53.19 87 PRO A O 1
ATOM 667 N N . THR A 1 88 ? 21.909 -4.554 -30.324 1.00 57.16 88 THR A N 1
ATOM 668 C CA . THR A 1 88 ? 22.717 -5.765 -30.193 1.00 57.16 88 THR A CA 1
ATOM 669 C C . THR A 1 88 ? 24.092 -5.413 -30.741 1.00 57.16 88 THR A C 1
ATOM 671 O O . THR A 1 88 ? 24.199 -5.055 -31.913 1.00 57.16 88 THR A O 1
ATOM 674 N N . ALA A 1 89 ? 25.121 -5.447 -29.889 1.00 58.56 89 ALA A N 1
ATOM 675 C CA . ALA A 1 89 ? 26.489 -5.282 -30.355 1.00 58.56 89 ALA A CA 1
ATOM 676 C C . ALA A 1 89 ? 26.697 -6.277 -31.509 1.00 58.56 89 ALA A C 1
ATOM 678 O O . ALA A 1 89 ? 26.340 -7.453 -31.344 1.00 58.56 89 ALA A O 1
ATOM 679 N N . PRO A 1 90 ? 27.185 -5.823 -32.679 1.00 56.53 90 PRO A N 1
ATOM 680 C CA . PRO A 1 90 ? 27.312 -6.693 -33.837 1.00 56.53 90 PRO A CA 1
ATOM 681 C C . PRO A 1 90 ? 28.142 -7.912 -33.447 1.00 56.53 90 PRO A C 1
ATOM 683 O O . PRO A 1 90 ? 29.144 -7.802 -32.729 1.00 56.53 90 PRO A O 1
ATOM 686 N N . LYS A 1 91 ? 27.706 -9.102 -33.869 1.00 60.75 91 LYS A N 1
ATOM 687 C CA . LYS A 1 91 ? 28.454 -10.320 -33.552 1.00 60.75 91 LYS A CA 1
ATOM 688 C C . LYS A 1 91 ? 29.837 -10.232 -34.215 1.00 60.75 91 LYS A C 1
ATOM 690 O O . LYS A 1 91 ? 29.948 -9.699 -35.320 1.00 60.75 91 LYS A O 1
ATOM 695 N N . PRO A 1 92 ? 30.892 -10.812 -33.614 1.00 59.38 92 PRO A N 1
ATOM 696 C CA . PRO A 1 92 ? 32.244 -10.805 -34.179 1.00 59.38 92 PRO A CA 1
ATOM 697 C C . PRO A 1 92 ? 32.317 -11.225 -35.649 1.00 59.38 92 PRO A C 1
ATOM 699 O O . 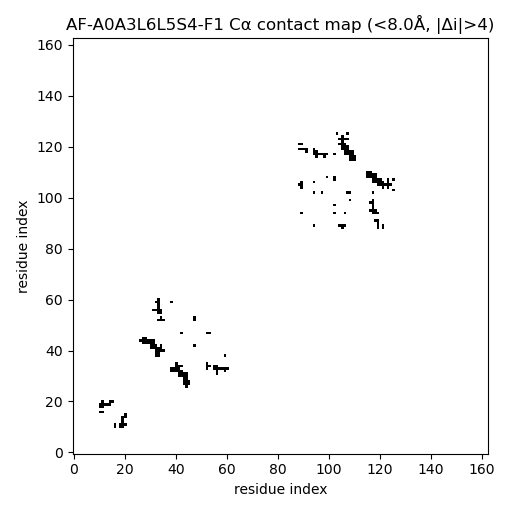PRO A 1 92 ? 33.134 -10.696 -36.399 1.00 59.38 92 PRO A O 1
ATOM 702 N N . ASP A 1 93 ? 31.457 -12.149 -36.075 1.00 62.47 93 ASP A N 1
ATOM 703 C CA . ASP A 1 93 ? 31.441 -12.653 -37.448 1.00 62.47 93 ASP A CA 1
ATOM 704 C C . ASP A 1 93 ? 30.749 -11.709 -38.446 1.00 62.47 93 ASP A C 1
ATOM 706 O O . ASP A 1 93 ? 31.111 -11.705 -39.623 1.00 62.47 93 ASP A O 1
ATOM 710 N N . GLU A 1 94 ? 29.846 -10.834 -37.989 1.00 64.94 94 GLU A N 1
ATOM 711 C CA . GLU A 1 94 ? 29.203 -9.811 -38.831 1.00 64.94 94 GLU A CA 1
ATOM 712 C C . GLU A 1 94 ? 30.193 -8.709 -39.228 1.00 64.94 94 GLU A C 1
ATOM 714 O O . GLU A 1 94 ? 30.159 -8.227 -40.360 1.00 64.94 94 GLU A O 1
ATOM 719 N N . CYS A 1 95 ? 31.127 -8.350 -38.339 1.00 67.19 95 CYS A N 1
ATOM 720 C CA . CYS A 1 95 ? 32.203 -7.416 -38.674 1.00 67.19 95 CYS A CA 1
ATOM 721 C C . CYS A 1 95 ? 33.261 -8.066 -39.573 1.00 67.19 95 CYS A C 1
ATOM 723 O O . CYS A 1 95 ? 33.659 -7.463 -40.564 1.00 67.19 95 CYS A O 1
ATOM 725 N N . LYS A 1 96 ? 33.675 -9.317 -39.312 1.00 68.25 96 LYS A N 1
ATOM 726 C CA . LYS A 1 96 ? 34.699 -10.013 -40.124 1.00 68.25 96 LYS A CA 1
ATOM 727 C C . LYS A 1 96 ? 34.313 -10.183 -41.598 1.00 68.25 96 LYS A C 1
ATOM 729 O O . LYS A 1 96 ? 35.200 -10.266 -42.448 1.00 68.25 96 LYS A O 1
ATOM 734 N N . ALA A 1 97 ? 33.017 -10.253 -41.903 1.00 68.31 97 ALA A N 1
ATOM 735 C CA . ALA A 1 97 ? 32.516 -10.336 -43.273 1.00 68.31 97 ALA A CA 1
ATOM 736 C C . ALA A 1 97 ? 32.621 -9.001 -44.043 1.00 68.31 97 ALA A C 1
ATOM 738 O O . ALA A 1 97 ? 32.627 -9.006 -45.276 1.00 68.31 97 ALA A O 1
ATOM 739 N N . LYS A 1 98 ? 32.731 -7.862 -43.342 1.00 69.31 98 LYS A N 1
ATOM 740 C CA . LYS A 1 98 ? 32.833 -6.514 -43.924 1.00 69.31 98 LYS A CA 1
ATOM 741 C C . LYS A 1 98 ? 34.298 -6.179 -44.263 1.00 69.31 98 LYS A C 1
ATOM 743 O O . LYS A 1 98 ? 35.210 -6.462 -43.485 1.00 69.31 98 LYS A O 1
ATOM 748 N N . LYS A 1 99 ? 34.547 -5.553 -45.423 1.00 71.06 99 LYS A N 1
ATOM 749 C CA . LYS A 1 99 ? 35.898 -5.168 -45.895 1.00 71.06 99 LYS A CA 1
ATOM 750 C C . LYS A 1 99 ? 35.959 -3.701 -46.332 1.00 71.06 99 LYS A C 1
ATOM 752 O O . LYS A 1 99 ? 35.060 -3.223 -47.025 1.00 71.06 99 LYS A O 1
ATOM 757 N N . GLY A 1 100 ? 37.039 -3.002 -45.978 1.00 67.06 100 GLY A N 1
ATOM 758 C CA . GLY A 1 100 ? 37.278 -1.612 -46.382 1.00 67.06 100 GLY A CA 1
ATOM 759 C C . GLY A 1 100 ? 36.147 -0.676 -45.948 1.00 67.06 100 GLY A C 1
ATOM 760 O O . GLY A 1 100 ? 35.724 -0.704 -44.794 1.00 67.06 100 GLY A O 1
ATOM 761 N N . ASP A 1 101 ? 35.609 0.102 -46.890 1.00 64.06 101 ASP A N 1
ATOM 762 C CA . ASP A 1 101 ? 34.575 1.125 -46.654 1.00 64.06 101 ASP A CA 1
ATOM 763 C C . ASP A 1 101 ? 33.230 0.595 -46.125 1.00 64.06 101 ASP A C 1
ATOM 765 O O . ASP A 1 101 ? 32.385 1.382 -45.686 1.00 64.06 101 ASP A O 1
ATOM 769 N N . THR A 1 102 ? 33.015 -0.725 -46.157 1.00 66.75 102 THR A N 1
ATOM 770 C CA . THR A 1 102 ? 31.818 -1.365 -45.579 1.00 66.75 102 THR A CA 1
ATOM 771 C C . THR A 1 102 ? 31.948 -1.662 -44.085 1.00 66.75 102 THR A C 1
ATOM 773 O O . THR A 1 102 ? 30.953 -2.026 -43.465 1.00 66.75 102 THR A O 1
ATOM 776 N N . CYS A 1 103 ? 33.129 -1.477 -43.481 1.00 70.19 103 CYS A N 1
ATOM 777 C CA . CYS A 1 103 ? 33.353 -1.629 -42.042 1.00 70.19 103 CYS A CA 1
ATOM 778 C C . CYS A 1 103 ? 32.783 -0.430 -41.260 1.00 70.19 103 CYS A C 1
ATOM 780 O O . CYS A 1 103 ? 33.492 0.515 -40.919 1.00 70.19 103 CYS A O 1
ATOM 782 N N . LYS A 1 104 ? 31.463 -0.448 -41.062 1.00 68.00 104 LYS A N 1
ATOM 783 C CA . LYS A 1 104 ? 30.657 0.569 -40.369 1.00 68.00 104 LYS A CA 1
ATOM 784 C C . LYS A 1 104 ? 29.654 -0.124 -39.433 1.00 68.00 104 LYS A C 1
ATOM 786 O O . LYS A 1 104 ? 29.563 -1.355 -39.437 1.00 68.00 104 LYS A O 1
ATOM 791 N N . ASP A 1 105 ? 28.903 0.666 -38.666 1.00 67.94 105 ASP A N 1
ATOM 792 C CA . ASP A 1 105 ? 27.843 0.211 -37.746 1.00 67.94 105 ASP A CA 1
ATOM 793 C C . ASP A 1 105 ? 28.372 -0.595 -36.543 1.00 67.94 105 ASP A C 1
ATOM 795 O O . ASP A 1 105 ? 28.051 -1.769 -36.381 1.00 67.94 105 ASP A O 1
ATOM 799 N N . GLY A 1 106 ? 29.222 0.016 -35.707 1.00 64.81 106 GLY A N 1
ATOM 800 C CA . GLY A 1 106 ? 29.783 -0.647 -34.514 1.00 64.81 106 GLY A CA 1
ATOM 801 C C . GLY A 1 106 ? 30.916 -1.639 -34.814 1.00 64.81 106 GLY A C 1
ATOM 802 O O . GLY A 1 106 ? 31.243 -2.496 -33.992 1.00 64.81 106 GLY A O 1
ATOM 80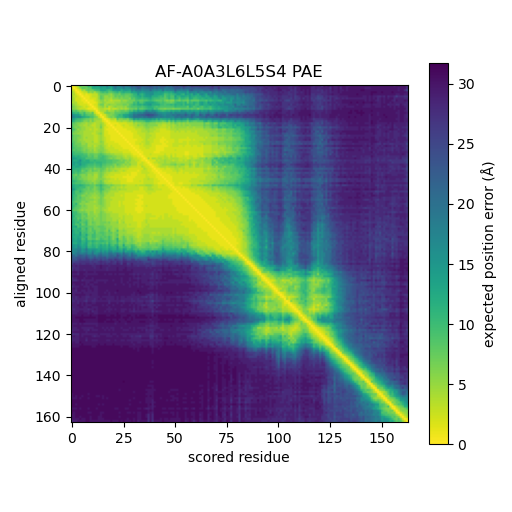3 N N . CYS A 1 107 ? 31.510 -1.538 -36.006 1.00 69.44 107 CYS A N 1
ATOM 804 C CA . CYS A 1 107 ? 32.727 -2.243 -36.382 1.00 69.44 107 CYS A CA 1
ATOM 805 C C . CYS A 1 107 ? 33.821 -1.233 -36.752 1.00 69.44 107 CYS A C 1
ATOM 807 O O . CYS A 1 107 ? 33.573 -0.318 -37.539 1.00 69.44 107 CYS A O 1
ATOM 809 N N . LYS A 1 108 ? 35.034 -1.425 -36.233 1.00 73.62 108 LYS A N 1
ATOM 810 C CA . LYS A 1 108 ? 36.217 -0.610 -36.516 1.00 73.62 108 LYS A CA 1
ATOM 811 C C . LYS A 1 108 ? 37.145 -1.314 -37.494 1.00 73.62 108 LYS A C 1
ATOM 813 O O . LYS A 1 108 ? 37.450 -2.500 -37.355 1.00 73.62 108 LYS A O 1
ATOM 818 N N . TRP A 1 109 ? 37.629 -0.556 -38.471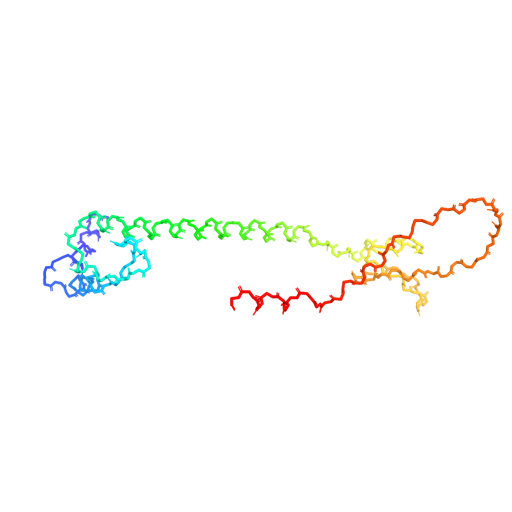 1.00 73.62 109 TRP A N 1
ATOM 819 C CA . TRP A 1 109 ? 38.649 -1.030 -39.395 1.00 73.62 109 TRP A CA 1
ATOM 820 C C . TRP A 1 109 ? 40.022 -0.991 -38.719 1.00 73.62 109 TRP A C 1
ATOM 822 O O . TRP A 1 109 ? 40.542 0.084 -38.414 1.00 73.62 109 TRP A O 1
ATOM 832 N N . ASP A 1 110 ? 40.591 -2.166 -38.471 1.00 70.44 110 ASP A N 1
ATOM 833 C CA . ASP A 1 110 ? 41.927 -2.321 -37.910 1.00 70.44 110 ASP A CA 1
ATOM 834 C C . ASP A 1 110 ? 42.942 -2.428 -39.058 1.00 70.44 110 ASP A C 1
ATOM 836 O O . ASP A 1 110 ? 43.101 -3.474 -39.696 1.00 70.44 110 ASP A O 1
ATOM 840 N N . SER A 1 111 ? 43.556 -1.284 -39.374 1.00 64.88 111 SER A N 1
ATOM 841 C CA . SER A 1 111 ? 44.594 -1.134 -40.406 1.00 64.88 111 SER A CA 1
ATOM 842 C C . SER A 1 111 ? 46.016 -1.300 -39.859 1.00 64.88 111 SER A C 1
ATOM 844 O O . SER A 1 111 ? 46.951 -1.247 -40.655 1.00 64.88 111 SER A O 1
ATOM 846 N N . ASP A 1 112 ? 46.188 -1.460 -38.542 1.00 59.28 112 ASP A N 1
ATOM 847 C CA . ASP A 1 112 ? 47.491 -1.339 -37.869 1.00 59.28 112 ASP A CA 1
ATOM 848 C C . ASP A 1 112 ? 48.310 -2.650 -37.880 1.00 59.28 112 ASP A C 1
ATOM 850 O O . ASP A 1 112 ? 49.476 -2.663 -37.500 1.00 59.28 112 ASP A O 1
ATOM 854 N N . GLY A 1 113 ? 47.736 -3.761 -38.363 1.00 56.41 113 GLY A N 1
ATOM 855 C CA . GLY A 1 113 ? 48.416 -5.059 -38.483 1.00 56.41 113 GLY A CA 1
ATOM 856 C C . GLY A 1 113 ? 48.554 -5.573 -39.923 1.00 56.41 113 GLY A C 1
ATOM 857 O O . GLY A 1 113 ? 47.788 -5.199 -40.811 1.00 56.41 113 GLY A O 1
ATOM 858 N N . GLU A 1 114 ? 49.472 -6.527 -40.146 1.00 50.88 114 GLU A N 1
ATOM 859 C CA . GLU A 1 114 ? 49.650 -7.243 -41.432 1.00 50.88 114 GLU A CA 1
ATOM 860 C C . GLU A 1 114 ? 48.359 -7.925 -41.937 1.00 50.88 114 GLU A C 1
ATOM 862 O O . GLU A 1 114 ? 48.209 -8.182 -43.130 1.00 50.88 114 GLU A O 1
ATOM 867 N N . ASN A 1 115 ? 47.384 -8.151 -41.048 1.00 57.94 115 ASN A N 1
ATOM 868 C CA . ASN A 1 115 ? 46.081 -8.745 -41.341 1.00 57.94 115 ASN A CA 1
ATOM 869 C C . ASN A 1 115 ? 44.950 -7.718 -41.187 1.00 57.94 115 ASN A C 1
ATOM 871 O O . ASN A 1 115 ? 44.216 -7.737 -40.195 1.00 57.94 115 ASN A O 1
ATOM 875 N N . LYS A 1 116 ? 44.805 -6.836 -42.182 1.00 67.12 116 LYS A N 1
ATOM 876 C CA . LYS A 1 116 ? 43.739 -5.820 -42.244 1.00 67.12 116 LYS A CA 1
ATOM 877 C C . LYS A 1 116 ? 42.360 -6.469 -42.106 1.00 67.12 116 LYS A C 1
ATOM 879 O O . LYS A 1 116 ? 41.949 -7.244 -42.975 1.00 67.12 116 LYS A O 1
ATOM 884 N N . LYS A 1 117 ? 41.637 -6.151 -41.032 1.00 74.38 117 LYS A N 1
ATOM 885 C CA . LYS A 1 117 ? 40.332 -6.756 -40.726 1.00 74.38 117 LYS A CA 1
ATOM 886 C C . LYS A 1 117 ? 39.399 -5.769 -40.039 1.00 74.38 117 LYS A C 1
ATOM 888 O O . LYS A 1 117 ? 39.824 -4.813 -39.402 1.00 74.38 117 LYS A O 1
ATOM 893 N N . CYS A 1 118 ? 38.109 -6.037 -40.159 1.00 73.50 118 CYS A N 1
ATOM 894 C CA . CYS A 1 118 ? 37.065 -5.292 -39.477 1.00 73.50 118 CYS A CA 1
ATOM 895 C C . CYS A 1 118 ? 36.725 -6.005 -38.156 1.00 73.50 118 CYS A C 1
ATOM 897 O O . CYS A 1 118 ? 36.351 -7.181 -38.163 1.00 73.50 118 CYS A O 1
ATOM 899 N N . VAL A 1 119 ? 36.914 -5.326 -37.024 1.00 73.44 119 VAL A N 1
ATOM 900 C CA . VAL A 1 119 ? 36.675 -5.862 -35.671 1.00 73.44 119 VAL A CA 1
ATOM 901 C C . VAL A 1 119 ? 35.483 -5.174 -35.016 1.00 73.44 119 VAL A C 1
ATOM 903 O O . VAL A 1 119 ? 35.155 -4.047 -35.365 1.00 73.44 119 VAL A O 1
ATOM 906 N N . VAL A 1 120 ? 34.821 -5.851 -34.078 1.00 72.38 120 VAL A N 1
ATOM 907 C CA . VAL A 1 120 ? 33.711 -5.261 -33.314 1.00 72.38 120 VAL A CA 1
ATOM 908 C C . VAL A 1 120 ? 34.262 -4.174 -32.402 1.00 72.38 120 VAL A C 1
ATOM 910 O O . VAL A 1 120 ? 35.164 -4.433 -31.607 1.00 72.38 120 VAL A O 1
ATOM 913 N N . ASP A 1 121 ? 33.705 -2.978 -32.520 1.00 68.44 121 ASP A N 1
ATOM 914 C CA . ASP A 1 121 ? 33.971 -1.846 -31.640 1.00 68.44 121 ASP A CA 1
ATOM 915 C C . ASP A 1 121 ? 32.650 -1.068 -31.496 1.00 68.44 121 ASP A C 1
ATOM 917 O O . ASP A 1 121 ? 32.304 -0.262 -32.368 1.00 68.44 121 ASP A O 1
ATOM 921 N N . PRO A 1 122 ? 31.856 -1.369 -30.454 1.00 61.56 122 PRO A N 1
ATOM 922 C CA . PRO A 1 122 ? 30.503 -0.841 -30.303 1.00 61.56 122 PRO A CA 1
ATOM 923 C C . PRO A 1 122 ? 30.467 0.678 -30.074 1.00 61.56 122 PRO A C 1
ATOM 925 O O . PRO A 1 122 ? 29.422 1.288 -30.286 1.00 61.56 122 PRO A O 1
ATOM 928 N N . ASP A 1 123 ? 31.600 1.291 -29.721 1.00 57.75 123 ASP A N 1
ATOM 929 C CA . ASP A 1 123 ? 31.756 2.734 -29.515 1.00 57.75 123 ASP A CA 1
ATOM 930 C C . ASP A 1 123 ? 32.418 3.439 -30.719 1.00 57.75 123 ASP A C 1
ATOM 932 O O . ASP A 1 123 ? 32.680 4.648 -30.692 1.00 57.75 123 ASP A O 1
ATOM 936 N N . TYR A 1 124 ? 32.692 2.711 -31.810 1.00 62.16 124 TYR A N 1
ATOM 937 C CA . TYR A 1 124 ? 33.353 3.272 -32.983 1.00 62.16 124 TYR A CA 1
ATOM 938 C C . TYR A 1 124 ? 32.446 4.224 -33.768 1.00 62.16 124 TYR A C 1
ATOM 940 O O . TYR A 1 124 ? 31.476 3.828 -34.417 1.00 62.16 124 TYR A O 1
ATOM 948 N N . THR A 1 125 ? 32.845 5.493 -33.800 1.00 56.62 125 THR A N 1
ATOM 949 C CA . THR A 1 125 ? 32.339 6.503 -34.733 1.00 56.62 125 THR A CA 1
ATOM 950 C C . THR A 1 125 ? 33.395 6.752 -35.818 1.00 56.62 125 THR A C 1
ATOM 952 O O . THR A 1 125 ? 34.541 7.081 -35.492 1.00 56.62 125 THR A O 1
ATOM 955 N N . PRO A 1 126 ? 33.074 6.584 -37.119 1.00 53.94 126 PRO A N 1
ATOM 956 C CA . PRO A 1 126 ? 34.047 6.828 -38.175 1.00 53.94 126 PRO A CA 1
ATOM 957 C C . PRO A 1 126 ? 34.424 8.311 -38.180 1.00 53.94 126 PRO A C 1
ATOM 959 O O . PRO A 1 126 ? 33.563 9.182 -38.306 1.00 53.94 126 PRO A O 1
ATOM 962 N N . LYS A 1 127 ? 35.722 8.611 -38.066 1.00 53.94 127 LYS A N 1
ATOM 963 C CA . LYS A 1 127 ? 36.224 9.968 -38.305 1.00 53.94 127 LYS A CA 1
ATOM 964 C C . LYS A 1 127 ? 35.905 10.321 -39.760 1.00 53.94 127 LYS A C 1
ATOM 966 O O . LYS A 1 127 ? 36.316 9.588 -40.658 1.00 53.94 127 LYS A O 1
ATOM 971 N N . GLN A 1 128 ? 35.157 11.402 -39.997 1.00 42.06 128 GLN A N 1
ATOM 972 C CA . GLN A 1 128 ? 34.975 11.958 -41.340 1.00 42.06 128 GLN A CA 1
ATOM 973 C C . GLN A 1 128 ? 36.364 12.225 -41.927 1.00 42.06 128 GLN A C 1
ATOM 975 O O . GLN A 1 128 ? 37.065 13.128 -41.479 1.00 42.06 128 GLN A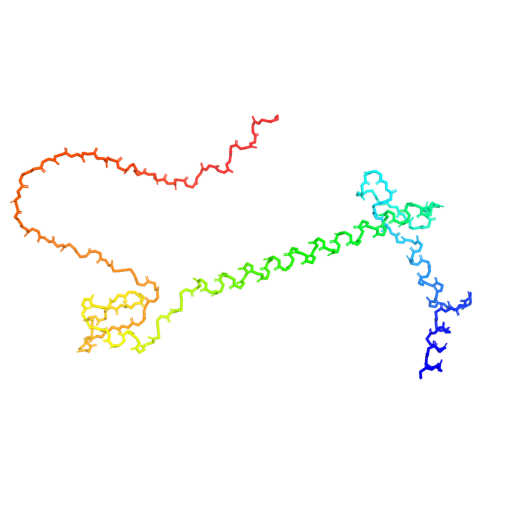 O 1
ATOM 980 N N . ALA A 1 129 ? 36.787 11.398 -42.879 1.00 39.66 129 ALA A N 1
ATOM 981 C CA . ALA A 1 129 ? 38.023 11.625 -43.600 1.00 39.66 129 ALA A CA 1
ATOM 982 C C . ALA A 1 129 ? 37.862 12.895 -44.445 1.00 39.66 129 ALA A C 1
ATOM 984 O O . ALA A 1 129 ? 36.930 12.992 -45.248 1.00 39.66 129 ALA A O 1
ATOM 985 N N . GLU A 1 130 ? 38.768 13.855 -44.247 1.00 42.75 130 GLU A N 1
ATOM 986 C CA . GLU A 1 130 ? 39.022 14.965 -45.162 1.00 42.75 130 GLU A CA 1
ATOM 987 C C . GLU A 1 130 ? 39.135 14.424 -46.591 1.00 42.75 130 GLU A C 1
ATOM 989 O O . GLU A 1 130 ? 40.120 13.786 -46.963 1.00 42.75 130 GLU A O 1
ATOM 994 N N . ARG A 1 131 ? 38.107 14.660 -47.408 1.00 34.59 131 ARG A N 1
ATOM 995 C CA . ARG A 1 131 ? 38.175 14.438 -48.849 1.00 34.59 131 ARG A CA 1
ATOM 996 C C . ARG A 1 131 ? 38.479 15.782 -49.497 1.00 34.59 131 ARG A C 1
ATOM 998 O O . ARG A 1 131 ? 37.582 16.595 -49.695 1.00 34.59 131 ARG A O 1
ATOM 1005 N N . GLY A 1 132 ? 39.761 16.017 -49.759 1.00 29.92 132 GLY A N 1
ATOM 1006 C CA . GLY A 1 132 ? 40.230 17.172 -50.513 1.00 29.92 132 GLY A CA 1
ATOM 1007 C C . GLY A 1 132 ? 39.678 17.205 -51.945 1.00 29.92 132 GLY A C 1
ATOM 1008 O O . GLY A 1 132 ? 39.693 16.197 -52.646 1.00 29.92 132 GLY A O 1
ATOM 1009 N N . GLU A 1 133 ? 39.186 18.391 -52.313 1.00 35.38 133 GLU A N 1
ATOM 1010 C CA . GLU A 1 133 ? 39.370 19.123 -53.577 1.00 35.38 133 GLU A CA 1
ATOM 1011 C C . GLU A 1 133 ? 39.189 18.398 -54.936 1.00 35.38 133 GLU A C 1
ATOM 1013 O O . GLU A 1 133 ? 40.099 17.716 -55.402 1.00 35.38 133 GLU A O 1
ATOM 1018 N N . LYS A 1 134 ? 38.086 18.683 -55.658 1.00 34.69 134 LYS A N 1
ATOM 1019 C CA . LYS A 1 134 ? 38.079 19.506 -56.900 1.00 34.69 134 LYS A CA 1
ATOM 1020 C C . LYS A 1 134 ? 36.711 19.572 -57.606 1.00 34.69 134 LYS A C 1
ATOM 1022 O O . LYS A 1 134 ? 35.921 18.639 -57.561 1.00 34.69 134 LYS A O 1
ATOM 1027 N N . ASP A 1 135 ? 36.553 20.695 -58.313 1.00 31.80 135 ASP A N 1
ATOM 1028 C CA . ASP A 1 135 ? 35.635 21.016 -59.419 1.00 31.80 135 ASP A CA 1
ATOM 1029 C C . ASP A 1 135 ? 34.331 21.793 -59.136 1.00 31.80 135 ASP A C 1
ATOM 1031 O O . ASP A 1 135 ? 33.221 21.277 -59.039 1.00 31.80 135 ASP A O 1
ATOM 1035 N N . SER A 1 136 ? 34.528 23.118 -59.089 1.00 35.50 136 SER A N 1
ATOM 1036 C CA . SER A 1 136 ? 33.729 24.211 -59.662 1.00 35.50 136 SER A CA 1
ATOM 1037 C C . SER A 1 136 ? 32.400 23.877 -60.355 1.00 35.50 136 SER A C 1
ATOM 1039 O O . SER A 1 136 ? 32.381 23.442 -61.506 1.00 35.50 136 SER A O 1
ATOM 1041 N N . LYS A 1 137 ? 31.296 24.377 -59.780 1.00 29.77 137 LYS A N 1
ATOM 1042 C CA . LYS A 1 137 ? 30.331 25.188 -60.543 1.00 29.77 137 LYS A CA 1
ATOM 1043 C C . LYS A 1 137 ? 29.543 26.131 -59.630 1.00 29.77 137 LYS A C 1
ATOM 1045 O O . LYS A 1 137 ? 28.799 25.709 -58.754 1.00 29.77 137 LYS A O 1
ATOM 1050 N N . ASN A 1 138 ? 29.742 27.421 -59.878 1.00 29.14 138 ASN A N 1
ATOM 1051 C CA . ASN A 1 138 ? 28.967 28.555 -59.386 1.00 29.14 138 ASN A CA 1
ATOM 1052 C C . ASN A 1 138 ? 27.448 28.324 -59.551 1.00 29.14 138 ASN A C 1
ATOM 1054 O O . ASN A 1 138 ? 27.013 27.956 -60.644 1.00 29.14 138 ASN A O 1
ATOM 1058 N N . GLY A 1 139 ? 26.656 28.580 -58.504 1.00 30.08 139 GLY A N 1
ATOM 1059 C CA . GLY A 1 139 ? 25.193 28.560 -58.591 1.00 30.08 139 GLY A CA 1
ATOM 1060 C C . GLY A 1 139 ? 24.452 28.532 -57.251 1.00 30.08 139 GLY A C 1
ATOM 1061 O O . GLY A 1 139 ? 24.074 27.469 -56.779 1.00 30.08 139 GLY A O 1
ATOM 1062 N N . THR A 1 140 ? 24.164 29.725 -56.725 1.00 29.34 140 THR A N 1
ATOM 1063 C CA . THR A 1 140 ? 23.056 30.039 -55.797 1.00 29.34 140 THR A CA 1
ATOM 1064 C C . THR A 1 140 ? 23.262 29.763 -54.302 1.00 29.34 140 THR A C 1
ATOM 1066 O O . THR A 1 140 ? 22.886 28.737 -53.742 1.00 29.34 140 THR A O 1
ATOM 1069 N N . THR A 1 141 ? 23.750 30.810 -53.639 1.00 33.25 141 THR A N 1
ATOM 1070 C CA . THR A 1 141 ? 23.592 31.126 -52.219 1.00 33.25 141 THR A CA 1
ATOM 1071 C C . THR A 1 141 ? 22.129 31.024 -51.771 1.00 33.25 141 THR A C 1
ATOM 1073 O O . THR A 1 141 ? 21.301 31.835 -52.174 1.00 33.25 141 THR A O 1
ATOM 1076 N N . ASN A 1 142 ? 21.825 30.083 -50.877 1.00 35.06 142 ASN A N 1
ATOM 1077 C CA . ASN A 1 142 ? 20.757 30.230 -49.888 1.00 35.06 142 ASN A CA 1
ATOM 1078 C C . ASN A 1 142 ? 21.314 29.801 -48.528 1.00 35.06 142 ASN A C 1
ATOM 1080 O O . ASN A 1 142 ? 21.376 28.622 -48.190 1.00 35.06 142 ASN A O 1
ATOM 1084 N N . THR A 1 143 ? 21.766 30.793 -47.764 1.00 34.06 143 THR A N 1
ATOM 1085 C CA . THR A 1 143 ? 22.141 30.662 -46.358 1.00 34.06 143 THR A CA 1
ATOM 1086 C C . THR A 1 143 ? 20.878 30.403 -45.538 1.00 34.06 143 THR A C 1
ATOM 1088 O O . THR A 1 143 ? 20.213 31.337 -45.102 1.00 34.06 143 THR A O 1
ATOM 1091 N N . THR A 1 144 ? 20.539 29.138 -45.296 1.00 39.22 144 THR A N 1
ATOM 1092 C CA . THR A 1 144 ? 19.713 28.764 -44.142 1.00 39.22 144 THR A CA 1
ATOM 1093 C C . THR A 1 144 ? 20.671 28.367 -43.032 1.00 39.22 144 THR A C 1
ATOM 1095 O O . THR A 1 144 ? 21.097 27.222 -42.920 1.00 39.22 144 THR A O 1
ATOM 1098 N N . ALA A 1 145 ? 21.075 29.368 -42.251 1.00 35.84 145 ALA A N 1
ATOM 1099 C CA . ALA A 1 145 ? 21.812 29.178 -41.016 1.00 35.84 145 ALA A CA 1
ATOM 1100 C C . ALA A 1 145 ? 20.922 28.402 -40.031 1.00 35.84 145 ALA A C 1
ATOM 1102 O O . ALA A 1 145 ? 20.120 28.981 -39.298 1.00 35.84 145 ALA A O 1
ATOM 1103 N N . SER A 1 146 ? 21.030 27.073 -40.037 1.00 39.81 146 SER A N 1
ATOM 1104 C CA . SER A 1 146 ? 20.555 26.248 -38.931 1.00 39.81 146 SER A CA 1
ATOM 1105 C C . SER A 1 146 ? 21.428 26.563 -37.722 1.00 39.81 146 SER A C 1
ATOM 1107 O O . SER A 1 146 ? 22.577 26.143 -37.629 1.00 39.81 146 SER A O 1
ATOM 1109 N N . ASN A 1 147 ? 20.873 27.395 -36.846 1.00 37.91 147 ASN A N 1
ATOM 1110 C CA . ASN A 1 147 ? 21.498 27.889 -35.634 1.00 37.91 147 ASN A CA 1
ATOM 1111 C C . ASN A 1 147 ? 22.050 26.750 -34.772 1.00 37.91 147 ASN A C 1
ATOM 1113 O O . ASN A 1 147 ? 21.333 25.822 -34.394 1.00 37.91 147 ASN A O 1
ATOM 1117 N N . SER A 1 148 ? 23.319 26.892 -34.407 1.00 48.44 148 SER A N 1
ATOM 1118 C CA . SER A 1 148 ? 23.970 26.175 -33.323 1.00 48.44 148 SER A CA 1
ATOM 1119 C C . SER A 1 148 ? 23.258 26.479 -32.005 1.00 48.44 148 SER A C 1
ATOM 1121 O O . SER A 1 148 ? 23.593 27.442 -31.317 1.00 48.44 148 SER A O 1
ATOM 1123 N N . PHE A 1 149 ? 22.295 25.651 -31.611 1.00 45.50 149 PHE A N 1
ATOM 1124 C CA . PHE A 1 149 ? 21.921 25.572 -30.204 1.00 45.50 149 PHE A CA 1
ATOM 1125 C C . PHE A 1 149 ? 22.966 24.720 -29.486 1.00 45.50 149 PHE A C 1
ATOM 1127 O O . PHE A 1 149 ? 22.848 23.502 -29.364 1.00 45.50 149 PHE A O 1
ATOM 1134 N N . LEU A 1 150 ? 24.013 25.393 -29.001 1.00 48.38 150 LEU A N 1
ATOM 1135 C CA . LEU A 1 150 ? 24.753 24.925 -27.839 1.00 48.38 150 LEU A CA 1
ATOM 1136 C C . LEU A 1 150 ? 23.758 24.885 -26.676 1.00 48.38 150 LEU A C 1
ATOM 1138 O O . LEU A 1 150 ? 23.435 25.916 -26.087 1.00 48.38 150 LEU A O 1
ATOM 1142 N N . ILE A 1 151 ? 23.270 23.695 -26.337 1.00 54.72 151 ILE A N 1
ATOM 1143 C CA . ILE A 1 151 ? 22.597 23.473 -25.060 1.00 54.72 151 ILE A CA 1
ATOM 1144 C C . ILE A 1 151 ? 23.693 23.537 -23.992 1.00 54.72 151 ILE A C 1
ATOM 1146 O O . ILE A 1 151 ? 24.311 22.534 -23.635 1.00 54.72 151 ILE A O 1
ATOM 1150 N N . ASN A 1 152 ? 23.985 24.749 -23.515 1.00 50.22 152 ASN A N 1
ATOM 1151 C CA . ASN A 1 152 ? 24.708 24.919 -22.268 1.00 50.22 152 ASN A CA 1
ATOM 1152 C C . ASN A 1 152 ? 23.805 24.379 -21.157 1.00 50.22 152 ASN A C 1
ATOM 1154 O O . ASN A 1 152 ? 22.678 24.828 -20.952 1.00 50.22 152 ASN A O 1
ATOM 1158 N N . LYS A 1 153 ? 24.339 23.382 -20.466 1.00 52.00 153 LYS A N 1
ATOM 1159 C CA . LYS A 1 153 ? 23.869 22.758 -19.239 1.00 52.00 153 LYS A CA 1
ATOM 1160 C C . LYS A 1 153 ? 23.739 23.797 -18.112 1.00 52.00 153 LYS A C 1
ATOM 1162 O O . LYS A 1 153 ? 24.505 23.758 -17.161 1.00 52.00 153 LYS A O 1
ATOM 1167 N N . SER A 1 154 ? 22.798 24.740 -18.208 1.00 56.69 154 SER A N 1
ATOM 1168 C CA . SER A 1 154 ? 22.474 25.659 -17.110 1.00 56.69 154 SER A CA 1
ATOM 1169 C C . SER A 1 154 ? 21.132 26.382 -17.299 1.00 56.69 154 SER A C 1
ATOM 1171 O O . SER A 1 154 ? 21.061 27.595 -17.471 1.00 56.69 154 SER A O 1
ATOM 1173 N N . THR A 1 155 ? 20.029 25.633 -17.258 1.00 55.97 155 THR A N 1
ATOM 1174 C CA . THR A 1 155 ? 18.673 26.215 -17.124 1.00 55.97 155 THR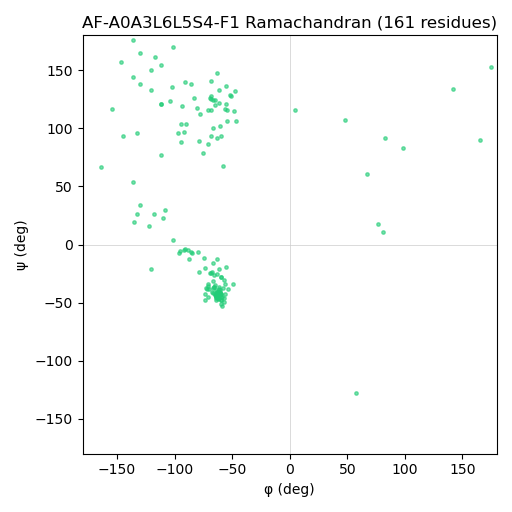 A CA 1
ATOM 1175 C C . THR A 1 155 ? 17.849 25.497 -16.053 1.00 55.97 155 THR A C 1
ATOM 1177 O O . THR A 1 155 ? 16.627 25.482 -16.102 1.00 55.97 155 THR A O 1
ATOM 1180 N N . LEU A 1 156 ? 18.514 24.895 -15.060 1.00 57.31 156 LEU A N 1
ATOM 1181 C CA . LEU A 1 156 ? 17.853 24.177 -13.962 1.00 57.31 156 LEU A CA 1
ATOM 1182 C C . LEU A 1 156 ? 17.954 24.891 -12.600 1.00 57.31 156 LEU A C 1
ATOM 1184 O O . LEU A 1 156 ? 17.860 24.241 -11.567 1.00 57.31 156 LEU A O 1
ATOM 1188 N N . TRP A 1 157 ? 18.171 26.212 -12.584 1.00 56.00 157 TRP A N 1
ATOM 1189 C CA . TRP A 1 157 ? 18.373 26.987 -11.344 1.00 56.00 157 TRP A CA 1
ATOM 1190 C C . TRP A 1 157 ? 17.589 28.313 -11.272 1.00 56.00 157 TRP A C 1
ATOM 1192 O O . TRP A 1 157 ? 17.916 29.178 -10.468 1.00 56.00 157 TRP A O 1
ATOM 1202 N N . LEU A 1 158 ? 16.534 28.490 -12.075 1.00 56.22 158 LEU A N 1
ATOM 1203 C CA . LEU A 1 158 ? 15.730 29.730 -12.105 1.00 56.22 158 LEU A CA 1
ATOM 1204 C C . LEU A 1 158 ? 14.257 29.544 -11.698 1.00 56.22 158 LEU A C 1
ATOM 1206 O O . LEU A 1 158 ? 13.405 30.343 -12.064 1.00 56.22 158 LEU A O 1
ATOM 1210 N N . ALA A 1 159 ? 13.956 28.527 -10.888 1.00 54.12 159 ALA A N 1
ATOM 1211 C CA . ALA A 1 159 ? 12.620 28.314 -10.317 1.00 54.12 159 ALA A CA 1
ATOM 1212 C C . ALA A 1 159 ? 12.545 28.603 -8.799 1.00 54.12 159 ALA A C 1
ATOM 1214 O O . ALA A 1 159 ? 11.750 27.983 -8.103 1.00 54.12 159 ALA A O 1
ATOM 1215 N N . PHE A 1 160 ? 13.367 29.525 -8.276 1.00 57.66 160 PHE A N 1
ATOM 1216 C CA . PHE A 1 160 ? 13.395 29.875 -6.840 1.00 57.66 160 PHE A CA 1
ATOM 1217 C C . PHE A 1 160 ? 13.125 31.359 -6.514 1.00 57.66 160 PHE A C 1
ATOM 1219 O O . PHE A 1 160 ? 13.389 31.789 -5.399 1.00 57.66 160 PHE A O 1
ATOM 1226 N N . LEU A 1 161 ? 12.584 32.154 -7.447 1.00 53.81 161 LEU A N 1
ATOM 1227 C CA . LEU A 1 161 ? 12.317 33.593 -7.228 1.00 53.81 161 LEU A CA 1
ATOM 1228 C C . LEU A 1 161 ? 10.890 34.036 -7.604 1.00 53.81 161 LEU A C 1
ATOM 1230 O O . LEU A 1 161 ? 10.681 35.154 -8.063 1.00 53.81 161 LEU A O 1
ATOM 1234 N N . LEU A 1 162 ? 9.899 33.164 -7.398 1.00 54.62 162 LEU A N 1
ATOM 1235 C CA . LEU A 1 162 ? 8.476 33.537 -7.420 1.00 54.62 162 LEU A CA 1
ATOM 1236 C C . LEU A 1 162 ? 7.707 32.891 -6.255 1.00 54.62 162 LEU A C 1
ATOM 1238 O O . LEU A 1 162 ? 6.704 32.216 -6.472 1.00 54.62 162 LEU A O 1
ATOM 1242 N N . ILE A 1 163 ? 8.204 33.108 -5.032 1.00 49.34 163 ILE A N 1
ATOM 1243 C CA . ILE A 1 163 ? 7.418 33.266 -3.794 1.00 49.34 163 ILE A CA 1
ATOM 1244 C C . ILE A 1 163 ? 8.074 34.393 -3.000 1.00 49.34 163 ILE A C 1
ATOM 1246 O O . ILE A 1 163 ? 9.318 34.343 -2.865 1.00 49.34 163 ILE A O 1
#

Organism: NCBI:txid630700

pLDDT: mean 71.86, std 20.53, range [29.14, 97.19]

Sequence (163 aa):
MKEEAADIIKEFVGSENPKGSKAWETIKATKVKGTEAKPETEKELKDITHNAKLVSALNYYINNAESKLQEAEAKLAAAKTAAEKVPTAPKPDECKAKKGDTCKDGCKWDSDGENKKCVVDPDYTPKQAERGEKDSKNGTTNTTASNSFLINKSTLWLAFLLI

Radius of gyration: 34.79 Å; Cα contacts (8 Å, |Δi|>4): 122; chains: 1; bounding box: 68×65×88 Å

Nearest PDB structures (foldseek):
  2vsg-assembly1_B  TM=7.943E-01  e=5.886E-02  Trypanosoma brucei
  1xu6-assembly1_A  TM=4.932E-01  e=3.632E-02  Trypanosoma brucei brucei
  8b3b-assembly2_C  TM=6.972E-01  e=2.182E-01  Trypanosoma brucei
  8b3b-assembly1_A  TM=7.017E-01  e=3.788E-01  Trypanosoma brucei

Solvent-accessible surface area (backbone atoms only — not comparable to full-atom values): 10152 Å² total; per-residue (Å²): 106,78,65,59,53,52,54,58,43,58,55,44,57,51,98,85,30,68,57,23,49,52,51,51,54,51,53,34,65,36,69,42,41,24,57,46,98,59,42,85,50,70,43,37,49,68,78,60,88,48,68,71,36,54,51,38,21,49,49,44,54,51,55,51,51,52,52,53,49,53,51,51,52,51,52,51,51,50,52,51,58,52,60,71,65,52,77,75,69,56,53,66,67,65,22,56,74,27,62,76,93,60,33,54,84,25,17,34,68,43,74,89,49,100,69,68,44,19,39,64,29,78,82,52,73,84,76,83,73,87,76,80,85,89,81,90,76,92,82,80,93,75,89,76,79,79,74,84,78,76,81,69,94,76,84,88,79,80,86,80,82,88,124

Mean predicted aligned error: 19.87 Å